Protein AF-A0AAV9BIG9-F1 (afdb_monomer_lite)

Structure (mmCIF, N/CA/C/O backbone):
data_AF-A0AAV9BIG9-F1
#
_entry.id   AF-A0AAV9BIG9-F1
#
loop_
_atom_site.group_PDB
_atom_site.id
_atom_site.type_symbol
_atom_site.label_atom_id
_atom_site.label_alt_id
_atom_site.label_comp_id
_atom_site.label_asym_id
_atom_site.label_entity_id
_atom_site.label_seq_id
_atom_site.pdbx_PDB_ins_code
_atom_site.Cartn_x
_atom_site.Cartn_y
_atom_site.Cartn_z
_atom_site.occupancy
_atom_site.B_iso_or_equiv
_atom_site.auth_seq_id
_atom_site.auth_comp_id
_atom_site.auth_asym_id
_atom_site.auth_atom_id
_atom_site.pdbx_PDB_model_num
ATOM 1 N N . MET A 1 1 ? 12.785 -0.540 -40.499 1.00 47.22 1 MET A N 1
ATOM 2 C CA . MET A 1 1 ? 12.349 -0.332 -39.102 1.00 47.22 1 MET A CA 1
ATOM 3 C C . MET A 1 1 ? 13.086 -1.339 -38.23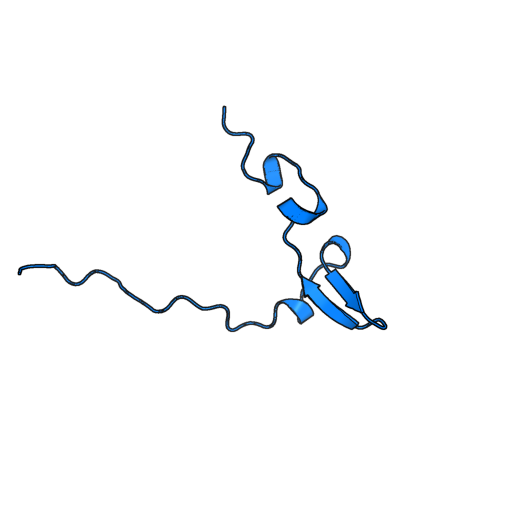0 1.00 47.22 1 MET A C 1
ATOM 5 O O . MET A 1 1 ? 12.619 -2.454 -38.073 1.00 47.22 1 MET A O 1
ATOM 9 N N . ASN A 1 2 ? 14.278 -0.988 -37.745 1.00 52.72 2 ASN A N 1
ATOM 10 C CA . ASN A 1 2 ? 15.078 -1.866 -36.885 1.00 52.72 2 ASN A CA 1
ATOM 11 C C . ASN A 1 2 ? 14.887 -1.439 -35.427 1.00 52.72 2 ASN A C 1
ATOM 13 O O . ASN A 1 2 ? 15.768 -0.834 -34.826 1.00 52.72 2 ASN A O 1
ATOM 17 N N . GLY A 1 3 ? 13.699 -1.697 -34.882 1.00 60.25 3 GLY A N 1
ATOM 18 C CA . GLY A 1 3 ? 13.490 -1.633 -33.442 1.00 60.25 3 GLY A CA 1
ATOM 19 C C . GLY A 1 3 ? 13.899 -2.978 -32.864 1.00 60.25 3 GLY A C 1
ATOM 20 O O . GLY A 1 3 ? 13.195 -3.960 -33.083 1.00 60.25 3 GLY A O 1
ATOM 21 N N . LYS A 1 4 ? 15.033 -3.050 -32.156 1.00 61.78 4 LYS A N 1
ATOM 22 C CA . LYS A 1 4 ? 15.265 -4.151 -31.208 1.00 61.78 4 LYS A CA 1
ATOM 23 C C . LYS A 1 4 ? 14.030 -4.184 -30.310 1.00 61.78 4 LYS A C 1
ATOM 25 O O . LYS A 1 4 ? 13.789 -3.200 -29.616 1.00 61.78 4 LYS A O 1
ATOM 30 N N . GLY A 1 5 ? 13.219 -5.237 -30.417 1.00 61.47 5 GLY A N 1
ATOM 31 C CA . GLY A 1 5 ? 11.968 -5.370 -29.676 1.00 61.47 5 GLY A CA 1
ATOM 32 C C . GLY A 1 5 ? 12.208 -5.051 -28.205 1.00 61.47 5 GLY A C 1
ATOM 33 O O . GLY A 1 5 ? 12.988 -5.734 -27.546 1.00 61.47 5 GLY A O 1
ATOM 34 N N . GLY A 1 6 ? 11.618 -3.953 -27.729 1.00 71.25 6 GLY A N 1
ATOM 35 C CA . GLY A 1 6 ? 11.672 -3.591 -26.319 1.00 71.25 6 GLY A CA 1
ATOM 36 C C . GLY A 1 6 ? 11.002 -4.678 -25.483 1.00 71.25 6 GLY A C 1
ATOM 37 O O . GLY A 1 6 ? 10.130 -5.389 -25.983 1.00 71.25 6 GLY A O 1
ATOM 38 N N . ASN A 1 7 ? 11.399 -4.801 -24.213 1.00 77.75 7 ASN A N 1
ATOM 39 C CA . ASN A 1 7 ? 10.764 -5.688 -23.232 1.00 77.75 7 ASN A CA 1
ATOM 40 C C . ASN A 1 7 ? 9.355 -5.180 -22.871 1.00 77.75 7 ASN A C 1
ATOM 42 O O . ASN A 1 7 ? 9.093 -4.767 -21.744 1.00 77.75 7 ASN A O 1
ATOM 46 N N . CYS A 1 8 ? 8.456 -5.153 -23.850 1.00 81.56 8 CYS A N 1
ATOM 47 C CA . CYS A 1 8 ? 7.072 -4.757 -23.681 1.00 81.56 8 CYS A CA 1
ATOM 48 C C . CYS A 1 8 ? 6.300 -5.963 -23.142 1.00 81.56 8 CYS A C 1
ATOM 50 O O . CYS A 1 8 ? 6.009 -6.902 -23.882 1.00 81.56 8 CYS A O 1
ATOM 52 N N . SER A 1 9 ? 5.991 -5.940 -21.851 1.00 85.56 9 SER A N 1
ATOM 53 C CA . SER A 1 9 ? 5.109 -6.904 -21.193 1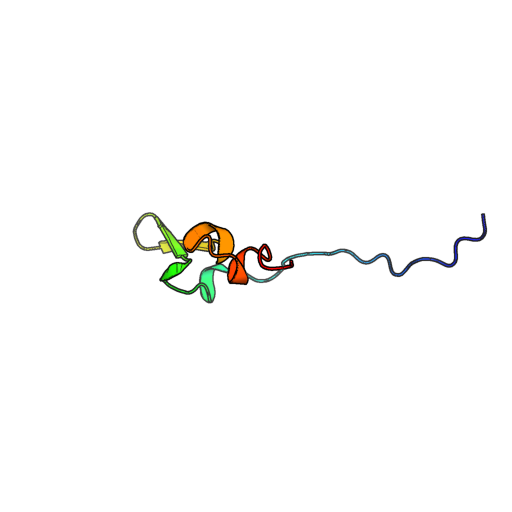.00 85.56 9 SER A CA 1
ATOM 54 C C . SER A 1 9 ? 3.867 -6.196 -20.651 1.00 85.56 9 SER A C 1
ATOM 56 O O . SER A 1 9 ? 3.861 -4.980 -20.454 1.00 85.56 9 SER A O 1
ATOM 58 N N . SER A 1 10 ? 2.784 -6.948 -20.447 1.00 90.06 10 SER A N 1
ATOM 59 C CA . SER A 1 10 ? 1.579 -6.432 -19.799 1.00 90.06 10 SER A CA 1
ATOM 60 C C . SER A 1 10 ? 1.845 -6.184 -18.315 1.00 90.06 10 SER A C 1
ATOM 62 O O . SER A 1 10 ? 2.229 -7.109 -17.601 1.00 90.06 10 SER A O 1
ATOM 64 N N . ALA A 1 11 ? 1.594 -4.964 -17.845 1.00 91.12 11 ALA A N 1
ATOM 65 C CA . ALA A 1 11 ? 1.561 -4.653 -16.420 1.00 91.12 11 ALA A CA 1
ATOM 66 C C . ALA A 1 11 ? 0.134 -4.832 -15.881 1.00 91.12 11 ALA A C 1
ATOM 68 O O . ALA A 1 11 ? -0.829 -4.391 -16.509 1.00 91.12 11 ALA A O 1
ATOM 69 N N . GLY A 1 12 ? 0.007 -5.465 -14.716 1.00 90.88 12 GLY A N 1
ATOM 70 C CA . GLY A 1 12 ? -1.272 -5.734 -14.067 1.00 90.88 12 GLY A CA 1
ATOM 71 C C . GLY A 1 12 ? -1.139 -5.820 -12.549 1.00 90.88 12 GLY A C 1
ATOM 72 O O . GLY A 1 12 ? -0.037 -5.909 -12.008 1.00 90.88 12 GLY A O 1
ATOM 73 N N . CYS A 1 13 ? -2.279 -5.769 -11.866 1.00 91.50 13 CYS A N 1
ATOM 74 C CA . CYS A 1 13 ? -2.390 -6.003 -10.431 1.00 91.50 13 CYS A CA 1
ATOM 75 C C . CYS A 1 13 ? -3.358 -7.170 -10.229 1.00 91.50 13 CYS A C 1
ATOM 77 O O . CYS A 1 13 ? -4.568 -6.9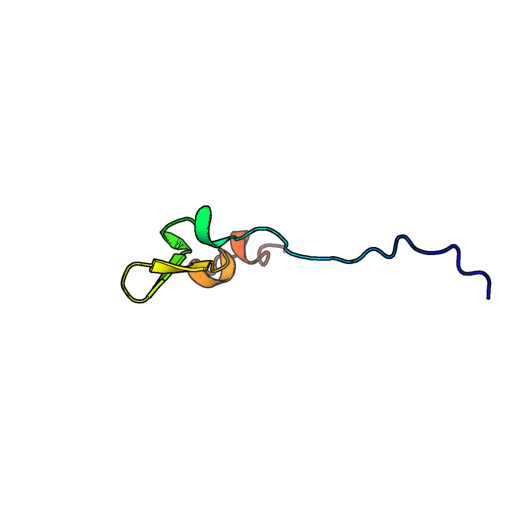77 -10.162 1.00 91.50 13 CYS A O 1
ATOM 79 N N . ASP A 1 14 ? -2.814 -8.384 -10.196 1.00 93.25 14 ASP A N 1
ATOM 80 C CA . ASP A 1 14 ? -3.628 -9.605 -10.135 1.00 93.25 14 ASP A CA 1
ATOM 81 C C . ASP A 1 14 ? -4.071 -9.948 -8.702 1.00 93.25 14 ASP A C 1
ATOM 83 O O . ASP A 1 14 ? -5.011 -10.712 -8.490 1.00 93.25 14 ASP A O 1
ATOM 87 N N . GLY A 1 15 ? -3.388 -9.390 -7.698 1.00 92.06 15 GLY A N 1
ATOM 88 C CA . GLY A 1 15 ? -3.657 -9.649 -6.287 1.00 92.06 15 GLY A CA 1
ATOM 89 C C . GLY A 1 15 ? -4.780 -8.783 -5.718 1.00 92.06 15 GLY A C 1
ATOM 90 O O . GLY A 1 15 ? -4.822 -7.573 -5.933 1.00 92.06 15 GLY A O 1
ATOM 91 N N . ASP A 1 16 ? -5.651 -9.383 -4.904 1.00 93.62 16 ASP A N 1
ATOM 92 C CA . ASP A 1 16 ? -6.638 -8.629 -4.132 1.00 93.62 16 ASP A CA 1
ATOM 93 C C . ASP A 1 16 ? -5.975 -7.921 -2.941 1.00 93.62 16 ASP A C 1
ATOM 95 O O . ASP A 1 16 ? -5.770 -8.495 -1.872 1.00 93.62 16 ASP A O 1
ATOM 99 N N . LEU A 1 17 ? -5.668 -6.636 -3.109 1.00 92.62 17 LEU A N 1
ATOM 100 C CA . LEU A 1 17 ? -5.044 -5.815 -2.069 1.00 92.62 17 LEU A CA 1
ATOM 101 C C . LEU A 1 17 ? -5.912 -5.641 -0.811 1.00 92.62 17 LEU A C 1
ATOM 103 O O . LEU A 1 17 ? -5.387 -5.283 0.243 1.00 92.62 17 LEU A O 1
ATOM 107 N N . ARG A 1 18 ? -7.224 -5.907 -0.873 1.00 94.44 18 ARG A N 1
ATOM 108 C CA . ARG A 1 18 ? -8.129 -5.740 0.278 1.00 94.44 18 ARG A CA 1
ATOM 109 C C . ARG A 1 18 ? -7.828 -6.734 1.398 1.00 94.44 18 ARG A C 1
ATOM 111 O O . ARG A 1 18 ? -8.120 -6.427 2.550 1.00 94.44 18 ARG A O 1
ATOM 118 N N . THR A 1 19 ? -7.254 -7.900 1.086 1.00 93.12 19 THR A N 1
ATOM 119 C CA . THR A 1 19 ? -7.022 -8.973 2.070 1.00 93.12 19 THR A CA 1
ATOM 120 C C . THR A 1 19 ? -5.876 -8.666 3.028 1.00 93.12 19 THR A C 1
ATOM 122 O O . THR A 1 19 ? -5.918 -9.093 4.176 1.00 93.12 19 THR A O 1
ATOM 125 N N . ASN A 1 20 ? -4.873 -7.916 2.566 1.00 94.00 20 ASN A N 1
ATOM 126 C CA . ASN A 1 20 ? -3.674 -7.565 3.333 1.00 94.00 20 ASN A CA 1
ATOM 127 C C . ASN A 1 20 ? -3.592 -6.061 3.634 1.00 94.00 20 ASN A C 1
ATOM 129 O O . ASN A 1 20 ? -2.543 -5.570 4.044 1.00 94.00 20 ASN A O 1
ATOM 133 N N . CYS A 1 2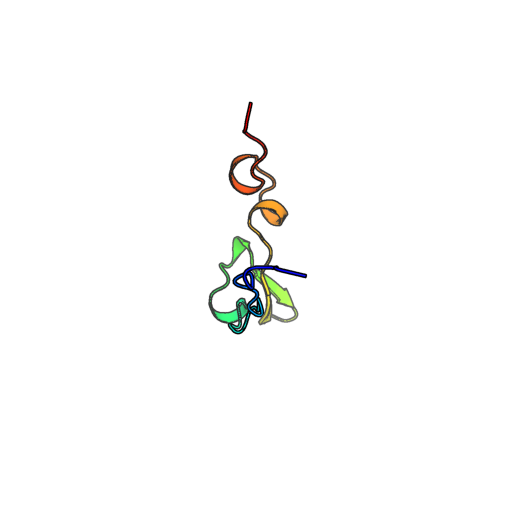1 ? -4.674 -5.314 3.398 1.00 96.31 21 CYS A N 1
ATOM 134 C CA . CYS A 1 21 ? -4.678 -3.871 3.587 1.00 96.31 21 CYS A CA 1
ATOM 135 C C . CYS A 1 21 ? -4.589 -3.518 5.085 1.00 96.31 21 CYS A C 1
ATOM 137 O O . CYS A 1 21 ? -5.465 -3.930 5.855 1.00 96.31 21 CYS A O 1
ATOM 139 N N . PRO A 1 22 ? -3.585 -2.731 5.514 1.00 96.25 22 PRO A N 1
ATOM 140 C CA . PRO A 1 22 ? -3.505 -2.232 6.882 1.00 96.25 22 PRO A CA 1
ATOM 141 C C . PRO A 1 22 ? -4.748 -1.424 7.264 1.00 96.25 22 PRO A C 1
ATOM 143 O O . PRO A 1 22 ? -5.320 -0.718 6.434 1.00 96.25 22 PRO A O 1
ATOM 146 N N . ASN A 1 23 ? -5.146 -1.470 8.539 1.00 95.12 23 ASN A N 1
ATOM 147 C CA . ASN A 1 23 ? -6.350 -0.771 9.007 1.00 95.12 23 ASN A CA 1
ATOM 148 C C . ASN A 1 23 ? -6.312 0.744 8.758 1.00 95.12 23 ASN A C 1
ATOM 150 O O . ASN A 1 23 ? -7.353 1.323 8.468 1.00 95.12 23 ASN A O 1
ATOM 154 N N . GLU A 1 24 ? -5.134 1.361 8.839 1.00 95.56 24 GLU A N 1
ATOM 155 C CA . GLU A 1 24 ? -4.918 2.797 8.603 1.00 95.56 24 GLU A CA 1
ATOM 156 C C . GLU A 1 24 ? -5.163 3.200 7.139 1.00 95.56 24 GLU A C 1
ATOM 158 O O . GLU A 1 24 ? -5.505 4.344 6.856 1.00 95.56 24 GLU A O 1
ATOM 163 N N . LEU A 1 25 ? -5.038 2.247 6.209 1.00 97.31 25 LEU A N 1
ATOM 164 C CA . LEU A 1 25 ? -5.196 2.451 4.767 1.00 97.31 25 LEU A CA 1
ATOM 165 C C . LEU A 1 25 ? -6.524 1.895 4.226 1.00 97.31 25 LEU A C 1
ATOM 167 O O . LEU A 1 25 ? -6.904 2.160 3.083 1.00 97.31 25 LEU A O 1
ATOM 171 N N . ALA A 1 26 ? -7.235 1.107 5.031 1.00 97.12 26 ALA A N 1
ATOM 172 C CA . ALA A 1 26 ? -8.423 0.383 4.614 1.00 97.12 26 ALA A CA 1
ATOM 173 C C . ALA A 1 26 ? -9.658 1.290 4.528 1.00 97.12 26 ALA A C 1
ATOM 175 O O . ALA A 1 26 ? -10.097 1.881 5.515 1.00 97.12 26 ALA A O 1
ATOM 176 N N . VAL A 1 27 ? -10.307 1.303 3.364 1.00 96.44 27 VAL A N 1
ATOM 177 C CA . VAL A 1 27 ? -11.636 1.905 3.198 1.00 96.44 27 VAL A CA 1
ATOM 178 C C . VAL A 1 27 ? -12.684 0.863 3.553 1.00 96.44 27 VAL A C 1
ATOM 180 O O . VAL A 1 27 ? -12.747 -0.192 2.916 1.00 96.44 27 VAL A O 1
ATOM 183 N N . LYS A 1 28 ? -13.515 1.150 4.560 1.00 96.50 28 LYS A N 1
ATOM 184 C CA . LYS A 1 28 ? -14.535 0.221 5.058 1.00 96.50 28 LYS A CA 1
ATOM 185 C C . LYS A 1 28 ? -15.944 0.717 4.755 1.00 96.50 28 LYS A C 1
ATOM 187 O O . LYS A 1 28 ? -16.283 1.853 5.062 1.00 96.50 28 LYS A O 1
ATOM 192 N N . VAL A 1 29 ? -16.778 -0.169 4.216 1.00 96.44 29 VAL A N 1
ATOM 193 C CA . VAL A 1 29 ? -18.223 0.043 4.043 1.00 96.44 29 VAL A CA 1
ATOM 194 C C . VAL A 1 29 ? -18.936 -1.144 4.676 1.00 96.44 29 VAL A C 1
ATOM 196 O O . VAL A 1 29 ? -18.605 -2.291 4.380 1.00 96.44 29 VAL A O 1
ATOM 199 N N . ASN A 1 30 ? -19.877 -0.882 5.587 1.00 95.31 30 ASN A N 1
ATOM 200 C CA . ASN A 1 30 ? -20.597 -1.919 6.341 1.00 95.31 30 ASN A CA 1
ATOM 201 C C . ASN A 1 30 ? -19.661 -2.947 7.015 1.00 95.31 30 ASN A C 1
ATOM 203 O O . ASN A 1 30 ? -19.915 -4.147 6.994 1.00 95.31 30 ASN A O 1
ATOM 207 N N . GLY A 1 31 ? -18.531 -2.483 7.560 1.00 92.31 31 GLY A N 1
ATOM 208 C CA . GLY A 1 31 ? -17.545 -3.333 8.239 1.00 92.31 31 GLY A CA 1
ATOM 209 C C . GLY A 1 31 ? -16.612 -4.132 7.319 1.00 92.31 31 GLY A C 1
ATOM 210 O O . GLY A 1 31 ? -15.687 -4.769 7.819 1.00 92.31 31 GLY A O 1
ATOM 211 N N . LYS A 1 32 ? -16.788 -4.071 5.993 1.00 95.38 32 LYS A N 1
ATOM 212 C CA . LYS A 1 32 ? -15.944 -4.778 5.017 1.00 95.38 32 LYS A CA 1
ATOM 213 C C . LYS A 1 32 ? -14.960 -3.830 4.335 1.00 95.38 32 LYS A C 1
ATOM 215 O O . LYS A 1 32 ? -15.343 -2.734 3.934 1.00 95.38 32 LYS A O 1
ATOM 220 N N . VAL A 1 33 ? -13.713 -4.271 4.155 1.00 97.00 33 VAL A N 1
ATOM 221 C CA . VAL A 1 33 ? -12.707 -3.545 3.362 1.00 97.00 33 VAL A CA 1
ATOM 222 C C . VAL A 1 33 ? -13.086 -3.613 1.882 1.00 97.00 33 VAL A C 1
ATOM 224 O O . VAL A 1 33 ? -13.184 -4.700 1.309 1.00 97.00 33 VAL A O 1
ATOM 227 N N . VAL A 1 34 ? -13.324 -2.454 1.270 1.00 96.69 34 VAL A N 1
ATOM 228 C CA . VAL A 1 34 ? -13.728 -2.332 -0.142 1.00 96.69 34 VAL A CA 1
ATOM 229 C C . VAL A 1 34 ? -12.631 -1.748 -1.028 1.00 96.69 34 VAL A C 1
ATOM 231 O O . VAL A 1 34 ? -12.637 -2.007 -2.227 1.00 96.69 34 VAL A O 1
ATOM 234 N N . ALA A 1 35 ? -11.673 -1.025 -0.447 1.00 95.81 35 ALA A N 1
ATOM 235 C CA . ALA A 1 35 ? -10.505 -0.484 -1.136 1.00 95.81 35 ALA A CA 1
ATOM 236 C C . ALA A 1 35 ? -9.331 -0.306 -0.160 1.00 95.81 35 ALA A C 1
ATOM 238 O O . ALA A 1 35 ? -9.527 -0.292 1.058 1.00 95.81 35 ALA A O 1
ATOM 239 N N . CYS A 1 36 ? -8.126 -0.149 -0.707 1.00 97.25 36 CYS A N 1
ATOM 240 C CA . CYS A 1 36 ? -6.915 0.171 0.043 1.00 97.25 36 CYS A CA 1
ATOM 241 C C . CYS A 1 36 ? -6.324 1.474 -0.505 1.00 97.25 36 CYS A C 1
ATOM 243 O O . CYS A 1 36 ? -6.011 1.550 -1.694 1.00 97.25 36 CYS A O 1
ATOM 245 N N . ARG A 1 37 ? -6.230 2.506 0.336 1.00 96.94 37 ARG A N 1
ATOM 246 C CA . ARG A 1 37 ? -5.630 3.797 -0.028 1.00 96.94 37 ARG A CA 1
ATOM 247 C C . ARG A 1 37 ? -4.110 3.701 0.030 1.00 96.94 37 ARG A C 1
ATOM 249 O O . ARG A 1 37 ? -3.552 2.871 0.744 1.00 96.94 37 ARG A O 1
ATOM 256 N N . SER A 1 38 ? -3.433 4.567 -0.712 1.00 96.44 38 SER A N 1
ATOM 257 C CA . SER A 1 38 ? -1.982 4.694 -0.601 1.00 96.44 38 SER A CA 1
ATOM 258 C C . SER A 1 38 ? -1.599 5.469 0.663 1.00 96.44 38 SER A C 1
ATOM 260 O O . SER A 1 38 ? -2.371 6.276 1.182 1.00 96.44 38 SER A O 1
ATOM 262 N N . ALA A 1 39 ? -0.371 5.260 1.138 1.00 96.50 39 ALA A N 1
ATOM 263 C CA . ALA A 1 39 ? 0.163 5.993 2.283 1.00 96.50 39 ALA A CA 1
ATOM 264 C C . ALA A 1 39 ? 0.216 7.513 2.028 1.00 96.50 39 ALA A C 1
ATOM 266 O O . ALA A 1 39 ? -0.118 8.292 2.914 1.00 96.50 39 ALA A O 1
ATOM 267 N N . CYS A 1 40 ? 0.551 7.946 0.807 1.00 97.44 40 CYS A N 1
ATOM 268 C CA . CYS A 1 40 ? 0.545 9.368 0.447 1.00 97.44 40 CYS A CA 1
ATOM 269 C C . CYS A 1 40 ? -0.850 9.998 0.575 1.00 97.44 40 CYS A C 1
ATOM 271 O O . CYS A 1 40 ? -0.989 11.135 1.020 1.00 97.44 40 CYS A O 1
ATOM 273 N N . ASP A 1 41 ? -1.887 9.252 0.207 1.00 96.50 41 ASP A N 1
ATOM 274 C CA . ASP A 1 41 ? -3.265 9.730 0.242 1.00 96.50 41 ASP A CA 1
ATOM 275 C C . ASP A 1 41 ? -3.786 9.861 1.689 1.00 96.50 41 ASP A C 1
ATOM 277 O O . ASP A 1 41 ? -4.508 10.801 2.022 1.00 96.50 41 ASP A O 1
ATOM 281 N N . VAL A 1 42 ? -3.390 8.951 2.586 1.00 97.38 42 VAL A N 1
ATOM 282 C CA . VAL A 1 42 ? -3.806 8.988 4.001 1.00 97.38 42 VAL A CA 1
ATOM 283 C C . VAL A 1 42 ? -2.963 9.950 4.838 1.00 97.38 42 VAL A C 1
ATOM 285 O O . VAL A 1 42 ? -3.520 10.758 5.576 1.00 97.38 42 VAL A O 1
ATOM 288 N N . PHE A 1 43 ? -1.638 9.856 4.746 1.00 95.88 43 PHE A N 1
ATOM 289 C CA . PHE A 1 43 ? -0.723 10.557 5.652 1.00 95.88 43 PHE A CA 1
ATOM 290 C C . PHE A 1 43 ? -0.211 11.882 5.088 1.00 95.88 43 PHE A C 1
ATOM 292 O O . PHE A 1 43 ? 0.171 12.764 5.849 1.00 95.88 43 PHE A O 1
ATOM 299 N N . ASN A 1 44 ? -0.198 12.024 3.763 1.00 95.31 44 ASN A N 1
ATOM 300 C CA . ASN A 1 44 ? 0.228 13.224 3.045 1.00 95.31 44 ASN A CA 1
ATOM 301 C C . ASN A 1 44 ? 1.599 13.798 3.442 1.00 95.31 44 ASN A C 1
ATOM 303 O O . ASN A 1 44 ? 1.834 14.998 3.298 1.00 95.31 44 ASN A O 1
ATOM 307 N N . THR A 1 45 ? 2.512 12.948 3.908 1.00 94.50 45 THR A N 1
ATOM 308 C CA . THR A 1 45 ? 3.880 13.346 4.248 1.00 94.50 45 THR A CA 1
ATOM 309 C C . THR A 1 45 ? 4.810 13.219 3.046 1.00 94.50 45 THR A C 1
ATOM 311 O O . THR A 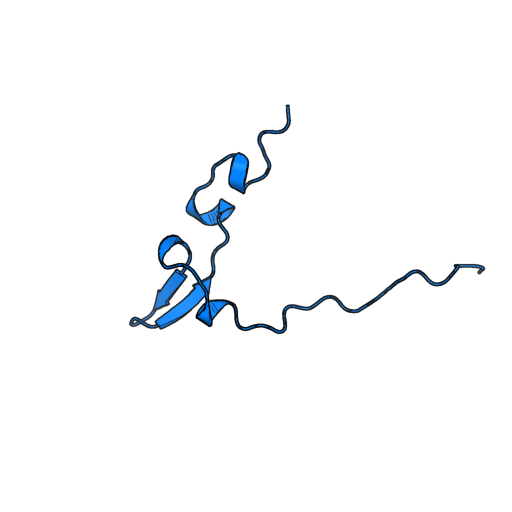1 45 ? 4.529 12.496 2.084 1.00 94.50 45 THR A O 1
ATOM 314 N N . ASP A 1 46 ? 5.935 13.925 3.086 1.00 93.94 46 ASP A N 1
ATOM 315 C CA . ASP A 1 46 ? 6.875 13.978 1.967 1.00 93.94 46 ASP A CA 1
ATOM 316 C C . ASP A 1 46 ? 7.608 12.656 1.740 1.00 93.94 46 ASP A C 1
ATOM 318 O O . ASP A 1 46 ? 7.946 12.345 0.596 1.00 93.94 46 ASP A O 1
ATOM 322 N N . GLU A 1 47 ? 7.779 11.855 2.792 1.00 93.50 47 GLU A N 1
ATOM 323 C CA . GLU A 1 47 ? 8.357 10.512 2.731 1.00 93.50 47 GLU A CA 1
ATOM 324 C C . GLU A 1 47 ? 7.439 9.547 1.972 1.00 93.50 47 GLU A C 1
ATOM 326 O O . GLU A 1 47 ? 7.910 8.751 1.163 1.00 93.50 47 GLU A O 1
ATOM 331 N N . TYR A 1 48 ? 6.121 9.637 2.188 1.00 95.12 48 TYR A N 1
ATOM 332 C CA . TYR A 1 48 ? 5.147 8.779 1.507 1.00 95.12 48 TYR A CA 1
ATOM 333 C C . TYR A 1 48 ? 4.748 9.295 0.125 1.00 95.12 48 TYR A C 1
ATOM 335 O O . TYR A 1 48 ? 4.367 8.502 -0.737 1.00 95.12 48 TYR A O 1
ATOM 343 N N . CYS A 1 49 ? 4.811 10.610 -0.085 1.00 95.88 49 CYS A N 1
ATOM 344 C CA . CYS A 1 49 ? 4.475 11.257 -1.351 1.00 95.88 49 CYS A CA 1
ATOM 345 C C . CYS A 1 49 ? 5.690 11.526 -2.248 1.00 95.88 49 CYS A C 1
ATOM 347 O O . CYS A 1 49 ? 5.522 12.111 -3.317 1.00 95.88 49 CYS A O 1
ATOM 349 N N . CYS A 1 50 ? 6.895 11.122 -1.835 1.00 93.44 50 CYS A N 1
ATOM 350 C CA . CYS A 1 50 ? 8.135 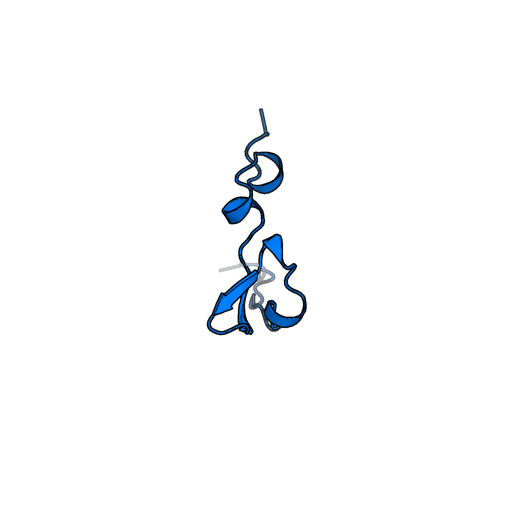11.325 -2.587 1.00 93.44 50 CYS A CA 1
ATOM 351 C C . CYS A 1 50 ? 8.418 12.806 -2.924 1.00 93.44 50 CYS A C 1
ATOM 353 O O . CYS A 1 50 ? 8.929 13.103 -4.002 1.00 93.44 50 CYS A O 1
ATOM 355 N N . ARG A 1 51 ? 8.068 13.746 -2.031 1.00 92.81 51 ARG A N 1
ATOM 356 C CA . ARG A 1 51 ? 8.242 15.202 -2.252 1.00 92.81 51 ARG A CA 1
ATOM 357 C C . ARG A 1 51 ? 9.503 15.785 -1.609 1.00 92.81 51 ARG A C 1
ATOM 359 O O . ARG A 1 51 ? 9.894 16.891 -1.954 1.00 92.81 51 ARG A O 1
ATOM 366 N N . GLY A 1 52 ? 10.154 15.042 -0.717 1.00 79.81 52 GLY A N 1
ATOM 367 C CA . GLY A 1 52 ? 11.313 15.501 0.058 1.00 79.81 52 GLY A CA 1
ATOM 368 C C . GLY A 1 52 ? 12.645 15.533 -0.700 1.00 79.81 52 GLY A C 1
ATOM 369 O O . GLY A 1 52 ? 13.694 15.528 -0.064 1.00 79.81 52 GLY A O 1
ATOM 370 N N . PHE A 1 53 ? 12.633 15.519 -2.035 1.00 67.44 53 PHE A N 1
ATOM 371 C CA . PHE A 1 53 ? 13.849 15.611 -2.841 1.00 67.44 53 PHE A CA 1
ATOM 372 C C . PHE A 1 53 ? 14.141 17.083 -3.154 1.00 67.44 53 PHE A C 1
ATOM 374 O O . PHE A 1 53 ? 13.621 17.630 -4.128 1.00 67.44 53 PHE A O 1
ATOM 381 N N . VAL A 1 54 ? 14.960 17.707 -2.306 1.00 59.25 54 VAL A N 1
ATOM 382 C CA . VAL A 1 54 ? 15.676 18.964 -2.582 1.00 59.25 54 VAL A CA 1
ATOM 383 C C . VAL A 1 54 ? 17.166 18.673 -2.601 1.00 59.25 54 VAL A C 1
ATOM 385 O O . VAL A 1 54 ? 17.625 17.951 -1.687 1.00 59.25 54 VAL A O 1
#

pLDDT: mean 88.72, std 12.87, range [47.22, 97.44]

Secondary structure (DSSP, 8-state):
--------------S-GGGS--TTTEEEETTEEEEE--HHHHH--HHHHT----

Radius of gyration: 17.57 Å; chains: 1; bounding box: 36×29×48 Å

Sequence (54 aa):
MNGKGGNCSSAGCDGDLRTNCPNELAVKVNGKVVACRSACDVFNTDEYCCRGFV

Organism: Acorus gramineus (NCBI:txid55184)

InterPro domains:
  IPR001938 Thaumatin family [PF00314] (7-52)
  IPR001938 Thaumatin family [PS51367] (1-52)
  IPR001938 Thaumatin family [PTHR31048] (6-52)
  IPR037176 Osmotin/thaumatin-like superfamily [G3DSA:2.60.110.10] (1-53)
  IPR037176 Osmotin/thaumatin-like superfamily [SSF49870] (5-53)

Foldseek 3Di:
DDDPDPPDDDDDDPDDCQVVADPQQFDDDPRGGPDGHFPCVRVVDCVRVVNPDD